Protein AF-A0A963Q3Z7-F1 (afdb_monomer)

Radius of gyration: 14.09 Å; Cα contacts (8 Å, |Δi|>4): 41; chains: 1; bounding box: 34×29×32 Å

Foldseek 3Di:
DPDDDDDDPDDFDKDWAFDPDDDPRRRPRPDIDTPPDPPDPDDDDDPPD

Sequence (49 aa):
RPFELRAPERPHRVLVGPRIGISKAAEQPWRFGLAGSAWLSRGFGHEKG

Secondary structure (DSSP, 8-state):
--------SS---EEEE--SS-SSSTTSS-EEEETT-TT-SSPPPPP--

Solvent-accessible surface area (backbone atoms only — not comparable to full-atom values): 3576 Å² total; per-residue (Å²): 125,101,73,83,91,75,83,73,98,60,93,74,65,68,42,71,34,51,47,79,96,58,85,74,73,28,80,42,63,80,29,78,44,64,65,90,56,91,82,53,97,66,78,83,72,79,79,79,127

Mean predicted aligned error: 5.11 Å

Structure (mmCIF, N/CA/C/O backbone):
data_AF-A0A963Q3Z7-F1
#
_entry.id   AF-A0A963Q3Z7-F1
#
loop_
_atom_site.group_PDB
_atom_site.id
_atom_site.type_symbol
_ato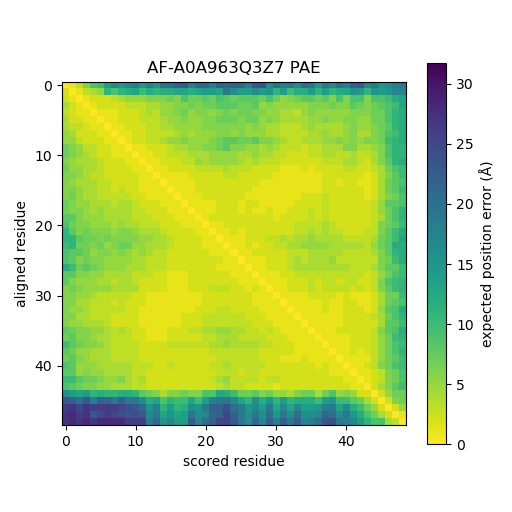m_site.label_atom_id
_atom_site.label_alt_id
_atom_site.label_comp_id
_atom_site.label_asym_id
_atom_site.label_entity_id
_atom_site.label_seq_id
_atom_site.pdbx_PDB_ins_code
_atom_site.Cartn_x
_atom_site.Cartn_y
_atom_site.Cartn_z
_atom_site.occupancy
_atom_site.B_iso_or_equiv
_atom_site.auth_seq_id
_atom_site.auth_comp_id
_atom_site.auth_asym_id
_atom_site.auth_atom_id
_atom_site.pdbx_PDB_model_num
ATOM 1 N N . ARG A 1 1 ? 13.845 17.029 -17.818 1.00 75.81 1 ARG A N 1
ATOM 2 C CA . ARG A 1 1 ? 12.699 16.536 -17.011 1.00 75.81 1 ARG A CA 1
ATOM 3 C C . ARG A 1 1 ? 13.271 15.504 -16.036 1.00 75.81 1 ARG A C 1
ATOM 5 O O . ARG A 1 1 ? 13.921 14.598 -16.534 1.00 75.81 1 ARG A O 1
ATOM 12 N N . PRO A 1 2 ? 13.168 15.678 -14.706 1.00 92.94 2 PRO A N 1
ATOM 13 C CA . PRO A 1 2 ? 13.971 14.908 -13.741 1.00 92.94 2 PRO A CA 1
ATOM 14 C C . PRO A 1 2 ? 13.559 13.433 -13.597 1.00 92.94 2 PRO A C 1
ATOM 16 O O . PRO A 1 2 ? 14.279 12.663 -12.975 1.00 92.94 2 PRO A O 1
ATOM 19 N N . PHE A 1 3 ? 12.428 13.033 -14.180 1.00 94.06 3 PHE A N 1
ATOM 20 C CA . PHE A 1 3 ? 11.997 11.642 -14.284 1.00 94.06 3 PHE A CA 1
ATOM 21 C C . PHE A 1 3 ? 11.087 11.444 -15.503 1.00 94.06 3 PHE A C 1
ATOM 23 O O . PHE A 1 3 ? 10.478 12.393 -16.013 1.00 94.06 3 PHE A O 1
ATOM 30 N N . GLU A 1 4 ? 11.005 10.191 -15.944 1.00 94.94 4 GLU A N 1
ATOM 31 C CA . GLU A 1 4 ? 10.125 9.697 -17.000 1.00 94.94 4 GLU A CA 1
ATOM 32 C C . GLU A 1 4 ? 9.157 8.677 -16.390 1.00 94.94 4 GLU A C 1
ATOM 34 O O . GLU A 1 4 ? 9.573 7.786 -15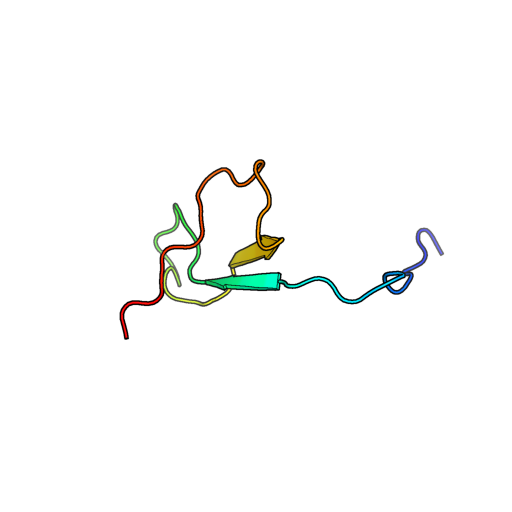.652 1.00 94.94 4 GLU A O 1
ATOM 39 N N . LEU A 1 5 ? 7.864 8.808 -16.693 1.00 94.50 5 LEU A N 1
ATOM 40 C CA . LEU A 1 5 ? 6.861 7.822 -16.307 1.00 94.50 5 LEU A CA 1
ATOM 41 C C . LEU A 1 5 ? 6.697 6.813 -17.444 1.00 94.50 5 LEU A C 1
ATOM 43 O O . LEU A 1 5 ? 6.328 7.195 -18.553 1.00 94.50 5 LEU A O 1
ATOM 47 N N . ARG A 1 6 ? 6.942 5.533 -17.159 1.00 94.81 6 ARG A N 1
ATOM 48 C CA . ARG A 1 6 ? 6.754 4.431 -18.110 1.00 94.81 6 ARG A CA 1
ATOM 49 C C . ARG A 1 6 ? 5.571 3.571 -17.689 1.00 94.81 6 ARG A C 1
ATOM 51 O O . ARG A 1 6 ? 5.356 3.346 -16.499 1.00 94.81 6 ARG A O 1
ATOM 58 N N . ALA A 1 7 ? 4.814 3.092 -18.670 1.00 94.44 7 ALA A N 1
ATOM 59 C CA . ALA A 1 7 ? 3.782 2.092 -18.432 1.00 94.44 7 ALA A CA 1
ATOM 60 C C . ALA A 1 7 ? 4.422 0.757 -17.999 1.00 94.44 7 ALA A C 1
ATOM 62 O O . ALA A 1 7 ? 5.556 0.472 -18.396 1.00 94.44 7 ALA A O 1
ATOM 63 N N . PRO A 1 8 ? 3.724 -0.067 -17.199 1.00 93.94 8 PRO A N 1
ATOM 64 C CA . PRO A 1 8 ? 4.207 -1.404 -16.883 1.00 93.94 8 PRO A CA 1
ATOM 65 C C . PRO A 1 8 ? 4.192 -2.290 -18.137 1.00 93.94 8 PRO A C 1
ATOM 67 O O . PRO A 1 8 ? 3.312 -2.158 -18.985 1.00 93.94 8 PRO A O 1
ATOM 70 N N . GLU A 1 9 ? 5.125 -3.239 -18.224 1.00 96.25 9 GLU A N 1
ATOM 71 C CA . GLU A 1 9 ? 5.196 -4.208 -19.335 1.00 96.25 9 GLU A CA 1
ATOM 72 C C . GLU A 1 9 ? 3.952 -5.103 -19.422 1.00 96.25 9 GLU A C 1
ATOM 74 O O . GLU A 1 9 ? 3.592 -5.591 -20.491 1.00 96.25 9 GLU A O 1
ATOM 79 N N . ARG A 1 10 ? 3.288 -5.329 -18.284 1.00 94.69 10 ARG A N 1
ATOM 80 C CA . ARG A 1 10 ? 2.068 -6.130 -18.177 1.00 94.69 10 ARG A CA 1
ATOM 81 C C . ARG A 1 10 ? 1.145 -5.592 -17.086 1.00 94.69 10 ARG A C 1
ATOM 83 O O . ARG A 1 10 ? 1.629 -5.005 -16.117 1.00 94.69 10 ARG A O 1
ATOM 90 N N . PRO A 1 11 ? -0.172 -5.834 -17.182 1.00 94.69 11 PRO A N 1
ATOM 91 C CA . PRO A 1 11 ? -1.091 -5.516 -16.100 1.00 94.69 11 PRO A CA 1
ATOM 92 C C . PRO A 1 11 ? -0.712 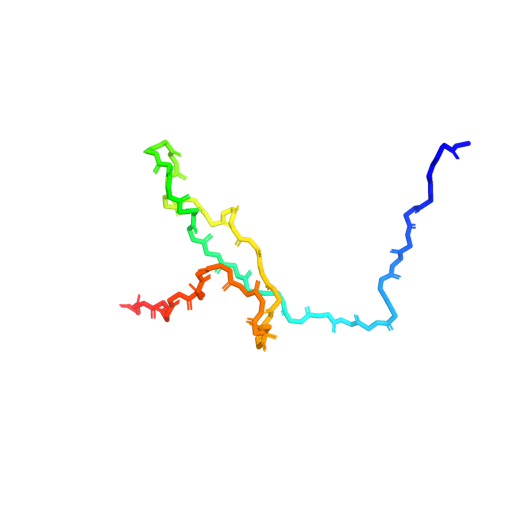-6.258 -14.813 1.00 94.69 11 PRO A C 1
ATOM 94 O O . PRO A 1 11 ? -0.403 -7.451 -14.829 1.00 94.69 11 PRO A O 1
ATOM 97 N N . HIS A 1 12 ? -0.786 -5.559 -13.685 1.00 94.38 12 HIS A N 1
ATOM 98 C CA . HIS A 1 12 ? -0.642 -6.154 -12.362 1.00 94.38 12 HIS A CA 1
ATOM 99 C C . HIS A 1 12 ? -1.994 -6.174 -11.665 1.00 94.38 12 HIS A C 1
ATOM 101 O O . HIS A 1 12 ? -2.730 -5.188 -11.687 1.00 94.38 12 HIS A O 1
ATOM 107 N N . ARG A 1 13 ? -2.314 -7.287 -11.002 1.00 96.12 13 ARG A N 1
ATOM 108 C CA . ARG A 1 13 ? -3.515 -7.358 -10.173 1.00 96.12 13 ARG A CA 1
ATOM 109 C C . ARG A 1 13 ? -3.270 -6.581 -8.881 1.00 96.12 13 ARG A C 1
ATOM 111 O O . ARG A 1 13 ? -2.543 -7.043 -8.000 1.00 96.12 13 ARG A O 1
ATOM 118 N N . VAL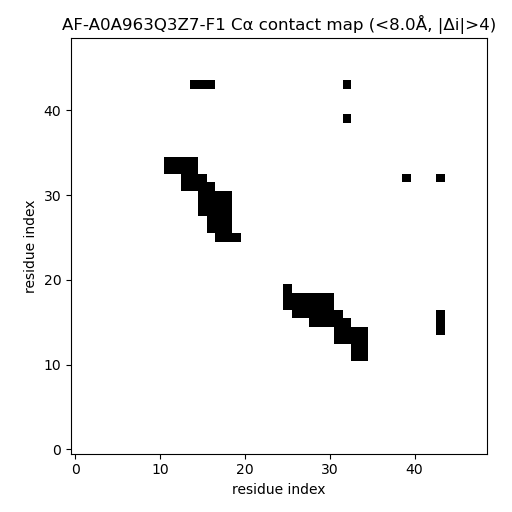 A 1 14 ? -3.867 -5.398 -8.794 1.00 95.38 14 VAL A N 1
ATOM 119 C CA . VAL A 1 14 ? -3.807 -4.530 -7.615 1.00 95.38 14 VAL A CA 1
ATOM 120 C C . VAL A 1 14 ? -5.006 -4.822 -6.719 1.00 95.38 14 VAL A C 1
ATOM 122 O O . VAL A 1 14 ? -6.147 -4.822 -7.173 1.00 95.38 14 VAL A O 1
ATOM 125 N N . LEU A 1 15 ? -4.735 -5.092 -5.447 1.00 95.81 15 LEU A N 1
ATOM 126 C CA . LEU A 1 15 ? -5.730 -5.154 -4.386 1.00 95.81 15 LEU A CA 1
ATOM 127 C C . LEU A 1 15 ? -5.997 -3.745 -3.865 1.00 95.81 15 LEU A C 1
ATOM 129 O O . LEU A 1 15 ? -5.069 -2.941 -3.745 1.00 95.81 15 LEU A O 1
ATOM 133 N N . VAL A 1 16 ? -7.251 -3.483 -3.516 1.00 96.19 16 VAL A N 1
ATOM 134 C CA . VAL A 1 16 ? -7.721 -2.209 -2.971 1.00 96.19 16 VAL A CA 1
ATOM 135 C C . VAL A 1 16 ? -8.415 -2.485 -1.638 1.00 96.1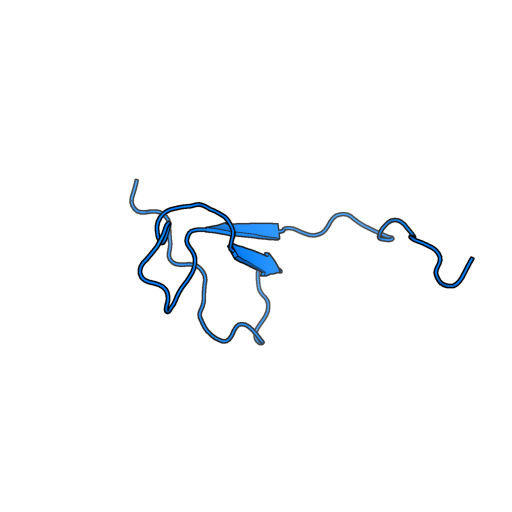9 16 VAL A C 1
ATOM 137 O O . VAL A 1 16 ? -9.022 -3.537 -1.464 1.00 96.19 16 VAL A O 1
ATOM 140 N N . GLY A 1 17 ? -8.278 -1.593 -0.659 1.00 94.31 17 GLY A N 1
ATOM 141 C CA . GLY A 1 17 ? -8.930 -1.762 0.639 1.00 94.31 17 GLY A CA 1
ATOM 142 C C . GLY A 1 17 ? -8.708 -0.594 1.599 1.00 94.31 17 GLY A C 1
ATOM 143 O O . GLY A 1 17 ? -8.033 0.375 1.238 1.00 94.31 17 GLY A O 1
ATOM 144 N N . PRO A 1 18 ? -9.258 -0.675 2.824 1.00 94.25 18 PRO A N 1
ATOM 145 C CA . PRO A 1 18 ? -9.159 0.388 3.823 1.00 94.25 18 PRO A CA 1
ATOM 146 C C . PRO A 1 18 ? -7.711 0.619 4.263 1.00 94.25 18 PRO A C 1
ATOM 148 O O . PRO A 1 18 ? -6.862 -0.266 4.149 1.00 94.25 18 PRO A O 1
ATOM 151 N N . ARG A 1 19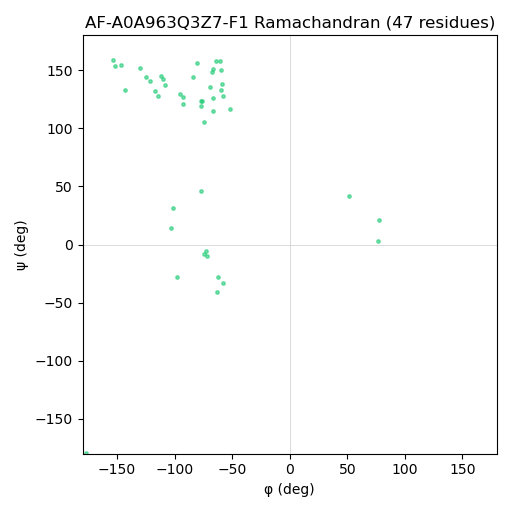 ? -7.378 1.787 4.804 1.00 93.75 19 ARG A N 1
ATOM 152 C CA . ARG A 1 19 ? -6.031 2.025 5.363 1.00 93.75 19 ARG A CA 1
ATOM 153 C C . ARG A 1 19 ? -5.920 1.425 6.771 1.00 93.75 19 ARG A C 1
ATOM 155 O O . ARG A 1 19 ? -6.919 1.209 7.441 1.00 93.75 19 ARG A O 1
ATOM 162 N N . ILE A 1 20 ? -4.702 1.113 7.218 1.00 92.06 20 ILE A N 1
ATOM 163 C CA . ILE A 1 20 ? -4.432 0.554 8.559 1.00 92.06 20 ILE A CA 1
ATOM 164 C C . ILE A 1 20 ? -3.681 1.591 9.391 1.00 92.06 20 ILE A C 1
ATOM 166 O O . ILE A 1 20 ? -2.843 2.311 8.856 1.00 92.06 20 ILE A O 1
ATOM 170 N N . GLY A 1 21 ? -3.954 1.635 10.698 1.00 93.38 21 GLY A N 1
ATOM 171 C CA . GLY A 1 21 ? -3.178 2.438 11.650 1.00 93.38 21 GLY A CA 1
ATOM 172 C C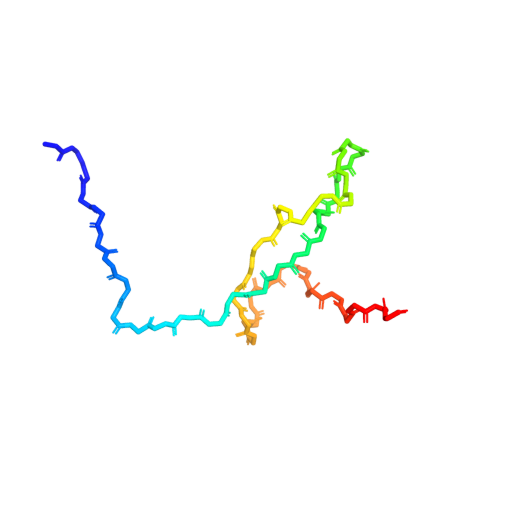 . GLY A 1 21 ? -3.500 3.933 11.631 1.00 93.38 21 GLY A C 1
ATOM 173 O O . GLY A 1 21 ? -2.684 4.736 12.068 1.00 93.38 21 GLY A O 1
ATOM 174 N N . ILE A 1 22 ? -4.673 4.317 11.125 1.00 93.25 22 ILE A N 1
ATOM 175 C CA . ILE A 1 22 ? -5.142 5.706 11.098 1.00 93.25 22 ILE A CA 1
ATOM 176 C C . ILE A 1 22 ? -6.561 5.797 11.658 1.00 93.25 22 ILE A C 1
ATOM 178 O O . ILE A 1 22 ? -7.335 4.852 11.540 1.00 93.25 22 ILE A O 1
ATOM 182 N N . SER A 1 23 ? -6.919 6.948 12.225 1.00 94.56 23 SER A N 1
ATOM 183 C CA . SER A 1 23 ? -8.267 7.197 12.759 1.00 94.56 23 SER A CA 1
ATOM 184 C C . SER A 1 23 ? -9.174 7.968 11.798 1.00 94.56 23 SER A C 1
ATOM 186 O O . SER A 1 23 ? -10.390 7.816 11.828 1.00 94.56 23 SER A O 1
ATOM 188 N N . LYS A 1 24 ? -8.607 8.798 10.917 1.00 95.56 24 LYS A N 1
ATOM 189 C CA . LYS A 1 24 ? -9.376 9.615 9.968 1.00 95.56 24 LYS A CA 1
ATOM 190 C C . LYS A 1 24 ? -9.500 8.918 8.622 1.00 95.56 24 LYS A C 1
ATOM 192 O O . LYS A 1 24 ? -8.485 8.552 8.028 1.00 95.56 24 LYS A O 1
ATOM 197 N N . ALA A 1 25 ? -10.728 8.824 8.104 1.00 92.56 25 ALA A N 1
ATOM 198 C CA . ALA A 1 25 ? -11.012 8.209 6.806 1.00 92.56 25 ALA A CA 1
ATOM 199 C C . ALA A 1 25 ? -10.394 6.797 6.688 1.00 92.56 25 ALA A C 1
ATOM 201 O O . ALA A 1 25 ? -9.782 6.459 5.671 1.00 92.56 25 ALA A O 1
ATOM 202 N N . ALA A 1 26 ? -10.492 6.013 7.767 1.00 91.94 26 ALA A N 1
ATOM 203 C CA . ALA A 1 26 ? -9.931 4.665 7.861 1.00 91.94 26 ALA A CA 1
ATOM 204 C C . ALA A 1 26 ? -10.585 3.710 6.850 1.00 91.94 26 ALA A C 1
ATOM 206 O O . ALA A 1 26 ? -9.881 2.991 6.143 1.00 91.94 26 ALA A O 1
ATOM 207 N N . GLU A 1 27 ? -11.906 3.823 6.694 1.00 90.56 27 GLU A N 1
ATOM 208 C CA . GLU A 1 27 ? -12.709 3.010 5.772 1.00 90.56 27 GLU A CA 1
ATOM 209 C C . GLU A 1 27 ? -12.541 3.391 4.295 1.00 90.56 27 GLU A C 1
ATOM 211 O O . GLU A 1 27 ? -13.040 2.696 3.415 1.00 90.56 27 GLU A O 1
ATOM 216 N N . GLN A 1 28 ? -11.840 4.491 3.987 1.00 94.44 28 GLN A N 1
ATOM 217 C CA . GLN A 1 28 ? -11.615 4.861 2.592 1.00 94.44 28 GLN A CA 1
ATOM 218 C C . GLN A 1 28 ? -10.671 3.859 1.922 1.00 94.44 28 GL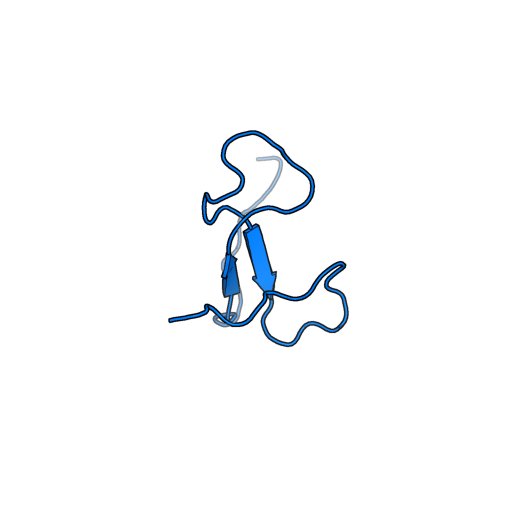N A C 1
ATOM 220 O O . GLN A 1 28 ? -9.619 3.548 2.498 1.00 94.44 28 GLN A O 1
ATOM 225 N N . PRO A 1 29 ? -10.981 3.410 0.690 1.00 94.25 29 PRO A N 1
ATOM 226 C CA . PRO A 1 29 ? -10.257 2.356 -0.013 1.00 94.25 29 PRO A CA 1
ATOM 227 C C . PRO A 1 29 ? -8.929 2.851 -0.617 1.00 94.25 29 PRO A C 1
ATOM 229 O O . PRO A 1 29 ? -8.613 2.619 -1.778 1.00 94.25 29 PRO A O 1
ATOM 232 N N . TRP A 1 30 ? -8.141 3.592 0.160 1.00 94.69 30 TRP A N 1
ATOM 233 C CA . TRP A 1 30 ? -6.894 4.234 -0.264 1.00 94.69 30 TRP A CA 1
ATOM 234 C C . TRP A 1 30 ? -5.659 3.454 0.189 1.00 94.69 30 TRP A C 1
ATOM 236 O O . TRP A 1 30 ? -4.615 4.033 0.496 1.00 94.69 30 TRP A O 1
ATOM 246 N N . ARG A 1 31 ? -5.784 2.129 0.273 1.00 96.00 31 ARG A N 1
ATOM 247 C CA . ARG A 1 31 ? -4.666 1.199 0.425 1.00 96.00 31 ARG A CA 1
ATOM 248 C C . ARG A 1 31 ? -4.585 0.348 -0.834 1.00 96.00 31 ARG A C 1
ATOM 250 O O . ARG A 1 31 ? -5.573 -0.270 -1.214 1.00 96.00 31 ARG A O 1
ATOM 257 N N . PHE A 1 32 ? -3.402 0.289 -1.435 1.00 96.00 32 PHE A N 1
ATOM 258 C CA . PHE A 1 32 ? -3.133 -0.461 -2.661 1.00 96.00 32 PHE A CA 1
ATOM 259 C C . PHE A 1 32 ? -2.027 -1.482 -2.407 1.00 96.00 32 PHE A C 1
ATOM 261 O O . PHE A 1 32 ? -1.076 -1.192 -1.681 1.00 96.00 32 PHE A O 1
ATOM 268 N N . GLY A 1 33 ? -2.148 -2.683 -2.968 1.00 95.50 33 GLY A N 1
ATOM 269 C CA . GLY A 1 33 ? -1.143 -3.734 -2.796 1.00 95.50 33 GLY A CA 1
ATOM 270 C C . GLY A 1 33 ? -1.097 -4.699 -3.969 1.00 95.50 33 GLY A C 1
ATOM 271 O O . GLY A 1 33 ? -2.089 -4.891 -4.662 1.00 95.50 33 GLY A O 1
ATOM 272 N N . LEU A 1 34 ? 0.058 -5.321 -4.201 1.00 96.06 34 LEU A N 1
ATOM 273 C CA . LEU A 1 34 ? 0.201 -6.334 -5.245 1.00 96.06 34 LEU A CA 1
ATOM 274 C C . LEU A 1 34 ? -0.401 -7.666 -4.776 1.00 96.06 34 LEU A C 1
ATOM 276 O O . LEU A 1 34 ? 0.000 -8.198 -3.737 1.00 96.06 34 LEU A O 1
ATOM 280 N N . ALA A 1 35 ? -1.348 -8.212 -5.540 1.00 95.31 35 ALA A N 1
ATOM 281 C CA . ALA A 1 35 ? -1.966 -9.495 -5.221 1.00 95.31 35 ALA A CA 1
ATOM 282 C C . ALA A 1 35 ? -0.919 -10.622 -5.162 1.00 95.31 35 ALA A C 1
ATOM 284 O O . ALA A 1 35 ? -0.090 -10.751 -6.060 1.00 95.31 35 ALA A O 1
ATOM 285 N 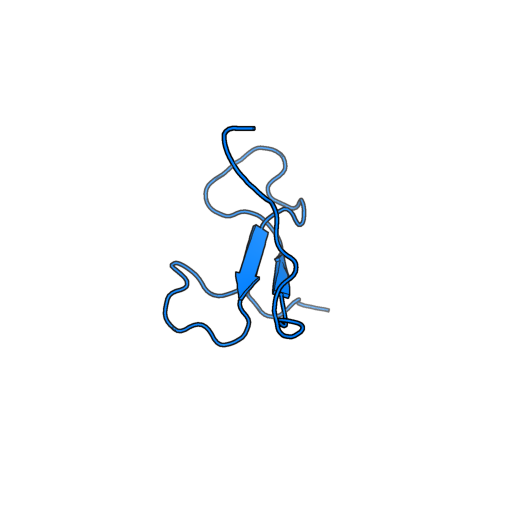N . GLY A 1 36 ? -0.970 -11.439 -4.106 1.00 93.19 36 GLY A N 1
ATOM 286 C CA . GLY A 1 36 ? -0.049 -12.565 -3.905 1.00 93.19 36 GLY A CA 1
ATOM 287 C C . GLY A 1 36 ? 1.355 -12.189 -3.417 1.00 93.19 36 GLY A C 1
ATOM 288 O O . GLY A 1 36 ? 2.193 -13.073 -3.271 1.00 93.19 36 GLY A O 1
ATOM 289 N N . SER A 1 37 ? 1.639 -10.910 -3.149 1.00 95.69 37 SER A N 1
ATOM 290 C CA . SER A 1 37 ? 2.941 -10.508 -2.607 1.00 95.69 37 SER A CA 1
ATOM 291 C C . SER A 1 37 ? 3.146 -11.045 -1.187 1.00 95.69 37 SER A C 1
ATOM 293 O O . SER A 1 37 ? 2.355 -10.760 -0.288 1.00 95.69 37 SER A O 1
ATOM 295 N N . ALA A 1 38 ? 4.254 -11.758 -0.966 1.00 96.00 38 ALA A N 1
ATOM 296 C CA . ALA A 1 38 ? 4.691 -12.202 0.361 1.00 96.00 38 ALA A CA 1
ATOM 297 C C . ALA A 1 38 ? 5.241 -11.057 1.236 1.00 96.00 38 ALA A C 1
ATOM 299 O O . ALA A 1 38 ? 5.538 -11.256 2.409 1.00 96.00 38 ALA A O 1
ATOM 300 N N . TRP A 1 39 ? 5.370 -9.853 0.673 1.00 96.06 39 TRP A N 1
ATOM 301 C CA . TRP A 1 39 ? 6.035 -8.705 1.295 1.00 96.06 39 TRP A CA 1
ATOM 302 C C . TRP A 1 39 ? 5.055 -7.659 1.846 1.00 96.06 39 TRP A C 1
ATOM 304 O O . TRP A 1 39 ? 5.438 -6.525 2.126 1.00 96.06 39 TRP A O 1
ATOM 314 N N . LEU A 1 40 ? 3.769 -8.001 1.975 1.00 94.50 40 LEU A N 1
ATOM 315 C CA . LEU A 1 40 ? 2.777 -7.114 2.580 1.00 94.50 40 LEU A CA 1
ATOM 316 C C . LEU A 1 40 ? 2.930 -7.115 4.105 1.00 94.50 40 LEU A C 1
ATOM 318 O O . LEU A 1 40 ? 2.782 -8.157 4.737 1.00 94.50 40 LEU A O 1
ATOM 322 N N . SER A 1 41 ? 3.124 -5.940 4.717 1.00 92.38 41 SER A N 1
ATOM 323 C CA . SER A 1 41 ? 3.167 -5.807 6.186 1.00 92.38 41 SER A CA 1
ATOM 324 C C . SER A 1 41 ? 1.883 -6.311 6.858 1.00 92.38 41 SER A C 1
ATOM 326 O O . SER A 1 41 ? 1.908 -6.839 7.967 1.00 92.38 41 SER A O 1
ATOM 328 N N . ARG A 1 42 ? 0.742 -6.150 6.177 1.00 92.19 42 ARG A N 1
ATOM 329 C CA . ARG A 1 42 ? -0.540 -6.766 6.521 1.00 92.19 42 ARG A CA 1
ATOM 330 C C . ARG A 1 42 ? -1.264 -7.137 5.231 1.00 92.19 42 ARG A C 1
ATOM 332 O O . ARG A 1 42 ? -1.358 -6.315 4.321 1.00 92.19 42 ARG A O 1
ATOM 339 N N . GLY A 1 43 ? -1.789 -8.359 5.168 1.00 92.31 43 GLY A N 1
ATOM 340 C CA . GLY A 1 43 ? -2.623 -8.799 4.052 1.00 92.31 43 GLY A CA 1
ATOM 341 C C . GLY A 1 43 ? -3.893 -7.955 3.903 1.00 92.31 43 GLY A C 1
ATOM 342 O O . GLY A 1 43 ? -4.368 -7.328 4.853 1.00 92.31 43 GLY A O 1
ATOM 343 N N . PHE A 1 44 ? -4.464 -7.954 2.703 1.00 92.31 44 PHE A N 1
ATOM 344 C CA . PHE A 1 44 ? -5.807 -7.429 2.490 1.00 92.31 44 PHE A CA 1
ATOM 345 C C . PHE A 1 44 ? -6.786 -8.489 2.996 1.00 92.31 44 PHE A C 1
ATOM 347 O O . PHE A 1 44 ? -6.735 -9.630 2.547 1.00 92.31 44 PHE A O 1
ATOM 354 N N . GLY A 1 45 ? -7.604 -8.145 3.995 1.00 77.50 45 GLY A N 1
ATOM 355 C CA . GLY A 1 45 ? -8.655 -9.044 4.463 1.00 77.50 45 GLY A CA 1
ATOM 356 C C . GLY A 1 45 ? -9.622 -9.360 3.324 1.00 77.50 45 GLY A C 1
ATOM 357 O O . GLY A 1 45 ? -9.803 -8.535 2.431 1.00 77.50 45 GLY A O 1
ATOM 358 N N . HIS A 1 46 ? -10.227 -10.547 3.351 1.00 60.59 46 HIS A N 1
ATOM 359 C CA . HIS A 1 46 ? -11.371 -10.836 2.492 1.00 60.59 46 HIS A CA 1
ATOM 360 C C . HIS A 1 46 ? -12.456 -9.799 2.798 1.00 60.59 46 HIS A C 1
ATOM 362 O O . HIS A 1 46 ? -12.792 -9.606 3.970 1.00 60.59 46 HIS A O 1
ATOM 368 N N . GLU A 1 47 ? -12.968 -9.120 1.771 1.00 51.16 47 GLU A N 1
ATOM 369 C CA . GLU A 1 47 ? -14.193 -8.337 1.900 1.00 51.16 47 GLU A CA 1
ATOM 370 C C . GLU A 1 47 ? -15.244 -9.267 2.518 1.00 51.16 47 GLU A C 1
ATOM 372 O O . GLU A 1 47 ? -15.551 -10.327 1.964 1.00 51.16 47 GLU A O 1
ATOM 377 N N . LYS A 1 48 ? -15.721 -8.940 3.725 1.00 39.81 48 LYS A N 1
ATOM 378 C CA . LYS A 1 48 ? -16.984 -9.510 4.179 1.00 39.81 48 LYS A CA 1
ATOM 379 C C . LYS A 1 48 ? -18.025 -8.902 3.247 1.00 39.81 48 LYS A C 1
ATOM 381 O O . LYS A 1 48 ? -18.140 -7.678 3.220 1.00 39.81 48 LYS A O 1
ATOM 386 N N . GLY A 1 49 ? -18.666 -9.752 2.448 1.00 37.91 49 GLY A N 1
ATOM 387 C CA . GLY A 1 49 ? -19.890 -9.384 1.741 1.00 37.91 49 GLY A CA 1
ATOM 388 C C . GLY A 1 49 ? -20.946 -8.848 2.696 1.00 37.91 49 GLY A C 1
ATOM 389 O O . GLY A 1 49 ? -20.869 -9.173 3.907 1.00 37.91 49 GLY A O 1
#

pLDDT: mean 89.78, std 13.44, range [37.91, 96.25]